Protein AF-A0A1Z5RGC8-F1 (afdb_monomer)

pLDDT: mean 87.45, std 17.98, range [43.62, 98.75]

Secondary structure (DSSP, 8-state):
--HHHHHHHHHHHHTSS-S---HHHHHHHHHHHHHHHHHHHHHHTPPTT-HHHHHHHHHHHHHHHHHHHHHHHHHHHHHHHHHHHHHHHHHHHHHHHS-GGGHHHHHHHHHHHHHHT-

InterPro domains:
  IPR035506 Pollen allergen/Uncharacterized protein Os [G3DSA:1.20.120.320] (70-118)

Sequence (118 aa):
MEAAKILLLILVAITLAEAADSGEAAARAAMDVKIQKAFDGVIAASPPGQTSDTQDAVMKQRFSVSITLALAGKTGGEKKIVSLATSYEKAADLVIAAPPADKLKVMKKEFRAVTDAA

Organism: Sorghum bicolor (NCBI:txid4558)

Radius of gyration: 20.37 Å; Cα contacts (8 Å, |Δi|>4): 98; chains: 1; bounding box: 31×36×73 Å

Structure (mmCIF, N/CA/C/O backbone):
data_AF-A0A1Z5RGC8-F1
#
_entry.id   AF-A0A1Z5RGC8-F1
#
loop_
_atom_site.group_PDB
_atom_site.id
_atom_site.type_symbol
_atom_site.label_atom_id
_atom_site.label_alt_id
_atom_site.label_comp_id
_atom_site.label_asym_id
_atom_site.label_entity_id
_atom_site.label_seq_id
_atom_site.pdbx_PDB_ins_code
_atom_site.Cartn_x
_atom_site.Cartn_y
_atom_site.Cartn_z
_atom_site.occupancy
_atom_site.B_iso_or_equiv
_atom_site.auth_seq_id
_atom_site.auth_comp_id
_atom_site.auth_asym_id
_atom_site.auth_atom_id
_atom_site.pdbx_PDB_model_num
ATOM 1 N N . MET A 1 1 ? 5.434 27.292 -54.255 1.00 55.34 1 MET A N 1
ATOM 2 C CA . MET A 1 1 ? 4.465 27.242 -53.134 1.00 55.34 1 MET A CA 1
ATOM 3 C C . MET A 1 1 ? 4.328 25.838 -52.515 1.00 55.34 1 MET A C 1
ATOM 5 O O . MET A 1 1 ? 3.385 25.610 -51.773 1.00 55.34 1 MET A O 1
ATOM 9 N N . GLU A 1 2 ? 5.263 24.906 -52.755 1.00 58.94 2 GLU A N 1
ATOM 10 C CA . GLU A 1 2 ? 5.221 23.556 -52.150 1.00 58.94 2 GLU A CA 1
ATOM 11 C C . GLU A 1 2 ? 6.105 23.402 -50.907 1.00 58.94 2 GLU A C 1
ATOM 13 O O . GLU A 1 2 ? 5.698 22.758 -49.946 1.00 58.94 2 GLU A O 1
ATOM 18 N N . ALA A 1 3 ? 7.271 24.055 -50.865 1.00 55.47 3 ALA A N 1
ATOM 19 C CA . ALA A 1 3 ? 8.223 23.896 -49.760 1.00 55.47 3 ALA A CA 1
ATOM 20 C C . ALA A 1 3 ? 7.659 24.338 -48.392 1.00 55.47 3 ALA A C 1
ATOM 22 O O . ALA A 1 3 ? 7.912 23.694 -47.377 1.00 55.47 3 ALA A O 1
ATOM 23 N N . ALA A 1 4 ? 6.833 25.391 -48.365 1.00 56.53 4 ALA A N 1
ATOM 24 C CA . ALA A 1 4 ? 6.226 25.898 -47.132 1.00 56.53 4 ALA A CA 1
ATOM 25 C C . ALA A 1 4 ? 5.169 24.945 -46.536 1.00 56.53 4 ALA A C 1
ATOM 27 O O . ALA A 1 4 ? 5.026 24.888 -45.319 1.00 56.53 4 ALA A O 1
ATOM 28 N N . LYS A 1 5 ? 4.460 24.162 -47.366 1.00 51.12 5 LYS A N 1
ATOM 29 C CA . LYS A 1 5 ? 3.483 23.158 -46.901 1.00 51.12 5 LYS A CA 1
ATOM 30 C C . LYS A 1 5 ? 4.166 21.924 -46.308 1.00 51.12 5 LYS A C 1
ATOM 32 O O . LYS A 1 5 ? 3.677 21.386 -45.320 1.00 51.12 5 LYS A O 1
ATOM 37 N N . ILE A 1 6 ? 5.304 21.513 -46.875 1.00 55.62 6 ILE A N 1
ATOM 38 C CA . ILE A 1 6 ? 6.105 20.387 -46.368 1.00 55.62 6 ILE A CA 1
ATOM 39 C C . ILE A 1 6 ? 6.719 20.741 -45.007 1.00 55.62 6 ILE A C 1
ATOM 41 O O . ILE A 1 6 ? 6.649 19.941 -44.078 1.00 55.62 6 ILE A O 1
ATOM 45 N N . LEU A 1 7 ? 7.238 21.964 -44.847 1.00 53.00 7 LEU A N 1
ATOM 46 C CA . LEU A 1 7 ? 7.791 22.419 -43.568 1.00 53.00 7 LEU A CA 1
ATOM 47 C C . LEU A 1 7 ? 6.717 22.519 -42.469 1.00 53.00 7 LEU A C 1
ATOM 49 O O . LEU A 1 7 ? 6.980 22.159 -41.324 1.00 53.00 7 LEU A O 1
ATOM 53 N N . LEU A 1 8 ? 5.499 22.955 -42.819 1.00 51.47 8 LEU A N 1
ATOM 54 C CA . LEU A 1 8 ? 4.380 23.056 -41.877 1.00 51.47 8 LEU A CA 1
ATOM 55 C C . LEU A 1 8 ? 3.900 21.674 -41.395 1.00 51.47 8 LEU A C 1
ATOM 57 O O . LEU A 1 8 ? 3.584 21.517 -40.221 1.00 51.47 8 LEU A O 1
ATOM 61 N N . LEU A 1 9 ? 3.886 20.664 -42.274 1.00 50.38 9 LEU A N 1
ATOM 62 C CA . LEU A 1 9 ? 3.530 19.285 -41.909 1.00 50.38 9 LEU A CA 1
ATOM 63 C C . LEU A 1 9 ? 4.571 18.644 -40.981 1.00 50.38 9 LEU A C 1
ATOM 65 O O . LEU A 1 9 ? 4.200 17.937 -40.048 1.00 50.38 9 LEU A O 1
ATOM 69 N N . ILE A 1 10 ? 5.857 18.934 -41.190 1.00 53.34 10 ILE A N 1
ATOM 70 C CA . ILE A 1 10 ? 6.933 18.449 -40.313 1.00 53.34 10 ILE A CA 1
ATOM 71 C C . ILE A 1 10 ? 6.854 19.129 -38.937 1.00 53.34 10 ILE A C 1
ATOM 73 O O . ILE A 1 10 ? 7.003 18.464 -37.918 1.00 53.34 10 ILE A O 1
ATOM 77 N N . LEU A 1 11 ? 6.538 20.427 -38.881 1.00 45.62 11 LEU A N 1
ATOM 78 C CA . LEU A 1 11 ? 6.365 21.149 -37.613 1.00 45.62 11 LEU A CA 1
ATOM 79 C C . LEU A 1 11 ? 5.115 20.716 -36.828 1.00 45.62 11 LEU A C 1
ATOM 81 O O . LEU A 1 11 ? 5.152 20.720 -35.601 1.00 45.62 11 LEU A O 1
ATOM 85 N N . VAL A 1 12 ? 4.041 20.292 -37.504 1.00 45.38 12 VAL A N 1
ATOM 86 C CA . VAL A 1 12 ? 2.839 19.731 -36.852 1.00 45.38 12 VAL A CA 1
ATOM 87 C C . VAL A 1 12 ? 3.060 18.287 -36.378 1.00 45.38 12 VAL A C 1
ATOM 89 O O . VAL A 1 12 ? 2.484 17.885 -35.372 1.00 45.38 12 VAL A O 1
ATOM 92 N N . ALA A 1 13 ? 3.936 17.515 -37.029 1.00 44.19 13 ALA A N 1
ATOM 93 C CA . ALA A 1 13 ? 4.312 16.184 -36.545 1.00 44.19 13 ALA A CA 1
ATOM 94 C C . ALA A 1 13 ? 5.193 16.232 -35.280 1.00 44.19 13 ALA A C 1
ATOM 96 O O . ALA A 1 13 ? 5.161 15.302 -34.478 1.00 44.19 13 ALA A O 1
ATOM 97 N N . ILE A 1 14 ? 5.947 17.316 -35.067 1.00 48.66 14 ILE A N 1
ATOM 98 C CA . ILE A 1 14 ? 6.837 17.460 -33.901 1.00 48.66 14 ILE A CA 1
ATOM 99 C C . ILE A 1 14 ? 6.071 17.881 -32.634 1.00 48.66 14 ILE A C 1
ATOM 101 O O . ILE A 1 14 ? 6.546 17.647 -31.528 1.00 48.66 14 ILE A O 1
ATOM 105 N N . THR A 1 15 ? 4.862 18.436 -32.748 1.00 45.72 15 THR A N 1
ATOM 106 C CA . THR A 1 15 ? 4.078 18.878 -31.579 1.00 45.72 15 THR A CA 1
ATOM 107 C C . THR A 1 15 ? 3.020 17.878 -31.107 1.00 45.72 15 THR A C 1
ATOM 109 O O . THR A 1 15 ? 2.325 18.158 -30.132 1.00 45.72 15 THR A O 1
ATOM 112 N N . LEU A 1 16 ? 2.905 16.700 -31.737 1.00 48.88 16 LEU A N 1
ATOM 113 C CA . LEU A 1 16 ? 1.848 15.727 -31.424 1.00 48.88 16 LEU A CA 1
ATOM 114 C C . LEU A 1 16 ? 2.326 14.263 -31.384 1.00 48.88 16 LEU A C 1
ATOM 116 O O . LEU A 1 16 ? 1.572 13.357 -31.731 1.00 48.88 16 LEU A O 1
ATOM 120 N N . ALA A 1 17 ? 3.571 14.030 -30.956 1.00 45.44 17 ALA A N 1
ATOM 121 C CA . ALA A 1 17 ? 4.149 12.688 -30.817 1.00 45.44 17 ALA A CA 1
ATOM 122 C C . ALA A 1 17 ? 4.929 12.452 -29.503 1.00 45.44 17 ALA A C 1
ATOM 124 O O . ALA A 1 17 ? 5.744 11.543 -29.433 1.00 45.44 17 ALA A O 1
ATOM 125 N N . GLU A 1 18 ? 4.638 13.206 -28.440 1.00 43.62 18 GLU A N 1
ATOM 126 C CA . GLU A 1 18 ? 4.854 12.734 -27.057 1.00 43.62 18 GLU A CA 1
ATOM 127 C C . GLU A 1 18 ? 3.507 12.658 -26.323 1.00 43.62 18 GLU A C 1
ATOM 129 O O . GLU A 1 18 ? 3.321 13.129 -25.205 1.00 43.62 18 GLU A O 1
ATOM 134 N N . ALA A 1 19 ? 2.519 12.067 -26.992 1.00 46.41 19 ALA A N 1
ATOM 135 C CA . ALA A 1 19 ? 1.384 11.469 -26.314 1.00 46.41 19 ALA A CA 1
ATOM 136 C C . ALA A 1 19 ? 1.697 9.976 -26.135 1.00 46.41 19 ALA A C 1
ATOM 138 O O . ALA A 1 19 ? 1.649 9.225 -27.101 1.00 46.41 19 ALA A O 1
ATOM 139 N N . ALA A 1 20 ? 2.006 9.579 -24.897 1.00 44.97 20 ALA A N 1
ATOM 140 C CA . ALA A 1 20 ? 2.002 8.199 -24.409 1.00 44.97 20 ALA A CA 1
ATOM 141 C C . ALA A 1 20 ? 2.916 7.183 -25.130 1.00 44.97 20 ALA A C 1
ATOM 143 O O . ALA A 1 20 ? 2.473 6.442 -25.998 1.00 44.97 20 ALA A O 1
ATOM 144 N N . ASP A 1 21 ? 4.141 7.024 -24.626 1.00 56.78 21 ASP A N 1
ATOM 145 C CA . ASP A 1 21 ? 4.709 5.682 -24.448 1.00 56.78 21 ASP A CA 1
ATOM 146 C C . ASP A 1 21 ? 5.626 5.667 -23.217 1.00 56.78 21 ASP A C 1
ATOM 148 O O . ASP A 1 21 ? 6.822 5.925 -23.287 1.00 56.78 21 ASP A O 1
ATOM 152 N N . SER A 1 22 ? 5.049 5.433 -22.043 1.00 58.88 22 SER A N 1
ATOM 153 C CA . SER A 1 22 ? 5.769 4.681 -21.020 1.00 58.88 22 SER A CA 1
ATOM 154 C C . SER A 1 22 ? 4.728 3.931 -20.211 1.00 58.88 22 SER A C 1
ATOM 156 O O . SER A 1 22 ? 3.839 4.520 -19.583 1.00 58.88 22 SER A O 1
ATOM 158 N N . GLY A 1 23 ? 4.791 2.602 -20.245 1.00 82.56 23 GLY A N 1
ATOM 159 C CA . GLY A 1 23 ? 3.975 1.773 -19.363 1.00 82.56 23 GLY A 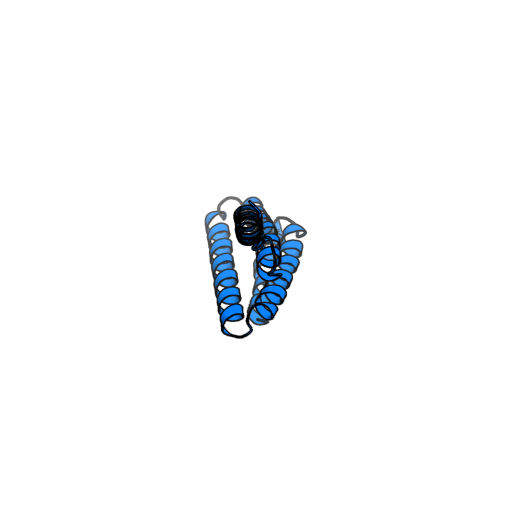CA 1
ATOM 160 C C . GLY A 1 23 ? 4.176 2.182 -17.903 1.00 82.56 23 GLY A C 1
ATOM 161 O O . GLY A 1 23 ? 3.263 2.040 -17.091 1.00 82.56 23 GLY A O 1
ATOM 162 N N . GLU A 1 24 ? 5.334 2.771 -17.585 1.00 88.19 24 GLU A N 1
ATOM 163 C CA . GLU A 1 24 ?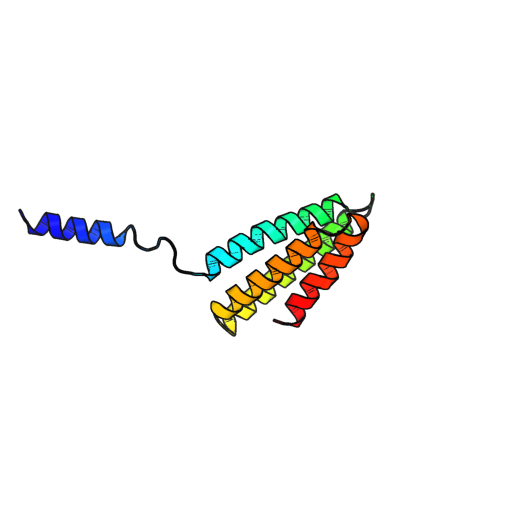 5.621 3.393 -16.298 1.00 88.19 24 GLU A CA 1
ATOM 164 C C . GLU A 1 24 ? 4.619 4.478 -15.889 1.00 88.19 24 GLU A C 1
ATOM 166 O O . GLU A 1 24 ? 4.056 4.375 -14.800 1.00 88.19 24 GLU A O 1
ATOM 171 N N . ALA A 1 25 ? 4.387 5.519 -16.696 1.00 90.19 25 ALA A N 1
ATOM 172 C CA . ALA A 1 25 ? 3.539 6.638 -16.274 1.00 90.19 25 ALA A CA 1
ATOM 173 C C . ALA A 1 25 ? 2.097 6.181 -16.005 1.00 90.19 25 ALA A C 1
ATOM 175 O O . ALA A 1 25 ? 1.499 6.555 -14.993 1.00 90.19 25 ALA A O 1
ATOM 176 N N . ALA A 1 26 ? 1.567 5.310 -16.869 1.00 91.00 26 ALA A N 1
ATOM 177 C CA . ALA A 1 26 ? 0.250 4.709 -16.687 1.00 91.00 26 ALA A CA 1
ATOM 178 C C . ALA A 1 26 ? 0.194 3.813 -15.436 1.00 91.00 26 ALA A C 1
ATOM 180 O O . ALA A 1 26 ? -0.748 3.922 -14.649 1.00 91.00 26 ALA A O 1
ATOM 181 N N . ALA A 1 2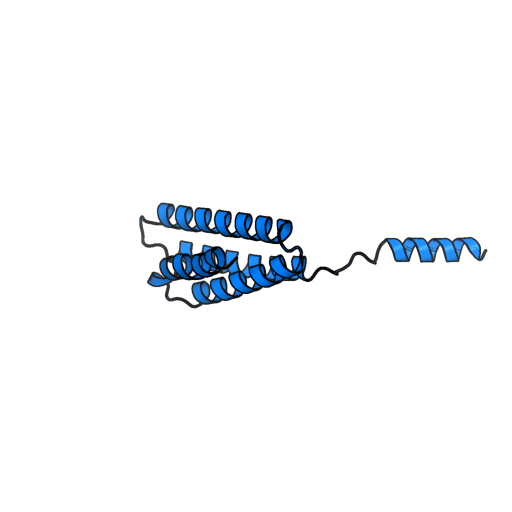7 ? 1.212 2.974 -15.211 1.00 92.56 27 ALA A N 1
ATOM 182 C CA . ALA A 1 27 ? 1.285 2.110 -14.032 1.00 92.56 27 ALA A CA 1
ATOM 183 C C . ALA A 1 27 ? 1.380 2.919 -12.730 1.00 92.56 27 ALA A C 1
ATOM 185 O O . ALA A 1 27 ? 0.712 2.590 -11.751 1.00 92.56 27 ALA A O 1
ATOM 186 N N . ARG A 1 28 ? 2.161 4.006 -12.718 1.00 94.12 28 ARG A N 1
ATOM 187 C CA . ARG A 1 28 ? 2.265 4.907 -11.561 1.00 94.12 28 ARG A CA 1
ATOM 188 C C . ARG A 1 28 ? 0.948 5.619 -11.290 1.00 94.12 28 ARG A C 1
ATOM 190 O O . ARG A 1 28 ? 0.508 5.620 -10.150 1.00 94.12 28 ARG A O 1
ATOM 197 N N . ALA A 1 29 ? 0.280 6.139 -12.319 1.00 94.56 29 ALA A N 1
ATOM 198 C CA . ALA A 1 29 ? -1.017 6.791 -12.155 1.00 94.56 29 ALA A CA 1
ATOM 199 C C . ALA A 1 29 ? -2.089 5.830 -11.607 1.00 94.56 29 ALA A C 1
ATOM 201 O O . ALA A 1 29 ? -2.812 6.179 -10.672 1.00 94.56 29 ALA A O 1
ATOM 202 N N . ALA A 1 30 ? -2.172 4.607 -12.146 1.00 93.69 30 ALA A N 1
ATOM 203 C CA . ALA A 1 30 ? -3.101 3.584 -11.662 1.00 93.69 30 ALA A CA 1
ATOM 204 C C . ALA A 1 30 ? -2.824 3.208 -10.195 1.00 93.69 30 ALA A C 1
ATOM 206 O O . ALA A 1 30 ? -3.737 3.196 -9.363 1.00 93.69 30 ALA A O 1
ATOM 207 N N . MET A 1 31 ? -1.551 2.978 -9.865 1.00 97.31 31 MET A N 1
ATOM 208 C CA . MET A 1 31 ? -1.100 2.713 -8.502 1.00 97.31 31 MET A CA 1
ATOM 209 C C . MET A 1 31 ? -1.429 3.876 -7.555 1.00 97.31 31 MET A C 1
ATOM 211 O O . MET A 1 31 ? -1.993 3.638 -6.488 1.00 97.31 31 MET A O 1
ATOM 215 N N . ASP A 1 32 ? -1.114 5.119 -7.923 1.00 97.31 32 ASP A N 1
ATOM 216 C CA . ASP A 1 32 ? -1.293 6.299 -7.070 1.00 97.31 32 ASP A CA 1
ATOM 217 C C . ASP A 1 32 ? -2.762 6.498 -6.683 1.00 97.31 32 ASP A C 1
ATOM 219 O O . ASP A 1 32 ? -3.069 6.704 -5.505 1.00 97.31 32 ASP A O 1
ATOM 223 N N . VAL A 1 33 ? -3.685 6.338 -7.638 1.00 97.69 33 VAL A N 1
ATOM 224 C CA . VAL A 1 33 ? -5.134 6.400 -7.383 1.00 97.69 33 VAL A CA 1
ATOM 225 C C . VAL A 1 33 ? -5.557 5.360 -6.339 1.00 97.69 33 VAL A C 1
ATOM 227 O O . VAL A 1 33 ? -6.307 5.666 -5.406 1.00 97.69 33 VAL A O 1
ATOM 230 N N . LYS A 1 34 ? -5.076 4.118 -6.467 1.00 97.62 34 LYS A N 1
ATOM 231 C CA . LYS A 1 34 ? -5.431 3.021 -5.555 1.00 97.62 34 LYS A CA 1
ATOM 232 C C . LYS A 1 34 ? -4.806 3.199 -4.177 1.00 97.62 34 LYS A C 1
ATOM 234 O O . LYS A 1 34 ? -5.499 3.036 -3.173 1.00 97.62 34 LYS A O 1
ATOM 239 N N . ILE A 1 35 ? -3.530 3.573 -4.112 1.00 98.31 35 ILE A N 1
ATOM 240 C CA . ILE A 1 35 ? -2.823 3.832 -2.855 1.00 98.31 35 ILE A CA 1
ATOM 241 C C . ILE A 1 35 ? -3.478 4.987 -2.099 1.00 98.31 35 ILE A C 1
ATOM 243 O O . ILE A 1 35 ? -3.703 4.866 -0.896 1.00 98.31 35 ILE A O 1
ATOM 247 N N . GLN A 1 36 ? -3.826 6.083 -2.780 1.00 98.38 36 GLN A N 1
ATOM 248 C CA . GLN A 1 36 ? -4.514 7.202 -2.143 1.00 98.38 36 GLN A CA 1
ATOM 249 C C . GLN A 1 36 ? -5.840 6.747 -1.529 1.00 98.38 36 GLN A C 1
ATOM 251 O O . GLN A 1 36 ? -6.072 6.964 -0.343 1.00 98.38 36 GLN A O 1
ATOM 256 N N . LYS A 1 37 ? -6.659 6.013 -2.290 1.00 98.44 37 LYS A N 1
ATOM 257 C CA . LYS A 1 37 ? -7.921 5.462 -1.784 1.00 98.44 37 LYS A CA 1
ATOM 258 C C . LYS A 1 37 ? -7.719 4.514 -0.595 1.00 98.44 37 LYS A C 1
ATOM 260 O O . LYS A 1 37 ? -8.510 4.533 0.348 1.00 98.44 37 LYS A O 1
ATOM 265 N N . ALA A 1 38 ? -6.678 3.682 -0.624 1.00 98.69 38 ALA A N 1
ATOM 266 C CA . ALA A 1 38 ? -6.328 2.799 0.484 1.00 98.69 38 ALA A CA 1
ATOM 267 C C . ALA A 1 38 ? -5.954 3.596 1.745 1.00 98.69 38 ALA A C 1
ATOM 269 O O . ALA A 1 38 ? -6.465 3.303 2.825 1.00 98.69 38 ALA A O 1
ATOM 270 N N . PHE A 1 39 ? -5.114 4.622 1.609 1.00 98.56 39 PHE A N 1
ATOM 271 C CA . PHE A 1 39 ? -4.695 5.490 2.709 1.00 98.56 39 PHE A CA 1
ATOM 272 C C . PHE A 1 39 ? -5.853 6.285 3.311 1.00 98.56 39 PHE A C 1
ATOM 274 O O . PHE A 1 39 ? -6.015 6.282 4.531 1.00 98.56 39 PHE A O 1
ATOM 281 N N . ASP A 1 40 ? -6.697 6.886 2.476 1.00 98.44 40 ASP A N 1
ATOM 282 C CA . ASP A 1 40 ? -7.886 7.608 2.933 1.00 98.44 40 ASP A CA 1
ATOM 283 C C . ASP A 1 40 ? -8.830 6.665 3.692 1.00 98.44 40 ASP A C 1
ATOM 285 O O . ASP A 1 40 ? -9.333 7.001 4.764 1.00 98.44 40 ASP A O 1
ATOM 289 N N . GLY A 1 41 ? -8.998 5.434 3.195 1.00 98.31 41 GLY A N 1
ATOM 290 C CA . GLY A 1 41 ? -9.771 4.394 3.871 1.00 98.31 41 GLY A CA 1
ATOM 291 C C . GLY A 1 41 ? -9.183 3.961 5.219 1.00 98.31 41 GLY A C 1
ATOM 292 O O . GLY A 1 41 ? -9.940 3.686 6.147 1.00 98.31 41 GLY A O 1
ATOM 293 N N . VAL A 1 42 ? -7.855 3.905 5.349 1.00 98.56 42 VAL A N 1
ATOM 294 C CA . VAL A 1 42 ? -7.170 3.605 6.620 1.00 98.56 42 VAL A CA 1
ATOM 295 C C . VAL A 1 42 ? -7.393 4.726 7.635 1.00 98.56 42 VAL A C 1
ATOM 297 O O . VAL A 1 42 ? -7.721 4.442 8.784 1.00 98.56 42 VAL A O 1
ATOM 300 N N . ILE A 1 43 ? -7.264 5.988 7.217 1.00 97.94 43 ILE A N 1
ATOM 301 C CA . ILE A 1 43 ? -7.479 7.150 8.091 1.00 97.94 43 ILE A CA 1
ATOM 302 C C . ILE A 1 43 ? -8.946 7.233 8.523 1.00 97.94 43 ILE A C 1
ATOM 304 O O . ILE A 1 43 ? -9.222 7.416 9.706 1.00 97.94 43 ILE A O 1
ATOM 308 N N . ALA A 1 44 ? -9.886 7.038 7.595 1.00 97.69 44 ALA A N 1
ATOM 309 C CA . ALA A 1 44 ? -11.318 7.060 7.889 1.00 97.69 44 ALA A CA 1
ATOM 310 C C . ALA A 1 44 ? -11.754 5.938 8.847 1.00 97.69 44 ALA A C 1
ATOM 312 O O . ALA A 1 44 ? -12.705 6.107 9.604 1.00 97.69 44 ALA A O 1
ATOM 313 N N . ALA A 1 45 ? -11.058 4.799 8.830 1.00 97.75 45 ALA A N 1
ATOM 314 C CA . ALA A 1 45 ? -11.312 3.684 9.735 1.00 97.75 45 ALA A CA 1
ATOM 315 C C . ALA A 1 45 ? -10.582 3.798 11.087 1.00 97.75 45 ALA A C 1
ATOM 317 O O . ALA A 1 45 ? -10.678 2.887 11.911 1.00 97.75 45 ALA A O 1
ATOM 318 N N . SER A 1 46 ? -9.835 4.883 11.315 1.00 96.25 46 SER A N 1
ATOM 319 C CA . SER A 1 46 ? -9.075 5.080 12.546 1.00 96.25 46 SER A CA 1
ATOM 320 C C . SER A 1 46 ? -10.004 5.146 13.768 1.00 96.25 46 SER A C 1
ATOM 322 O O . SER A 1 46 ? -10.998 5.879 13.737 1.00 96.25 46 SER A O 1
ATOM 324 N N . PRO A 1 47 ? -9.701 4.423 14.864 1.00 92.50 47 PRO A N 1
ATOM 325 C CA . PRO A 1 47 ? -10.450 4.560 16.105 1.00 92.50 47 PRO A CA 1
ATOM 326 C C . PRO A 1 47 ? -10.382 5.995 16.656 1.00 92.50 47 PRO A C 1
ATOM 328 O O . PRO A 1 47 ? -9.358 6.670 16.489 1.00 92.50 47 PRO A O 1
ATOM 331 N N . PRO A 1 48 ? -11.415 6.458 17.383 1.00 90.81 48 PRO A N 1
ATOM 332 C CA . PRO A 1 48 ? -11.376 7.753 18.055 1.00 90.81 48 PRO A CA 1
ATOM 333 C C . PRO A 1 48 ? -10.119 7.896 18.924 1.00 90.81 48 PRO A C 1
ATOM 335 O O . PRO A 1 48 ? -9.783 7.000 19.697 1.00 90.81 48 PRO A O 1
ATOM 338 N N . GLY A 1 49 ? -9.408 9.015 18.774 1.00 91.00 49 GLY A N 1
ATOM 339 C CA . GLY A 1 49 ? -8.167 9.290 19.506 1.00 91.00 49 GLY A CA 1
A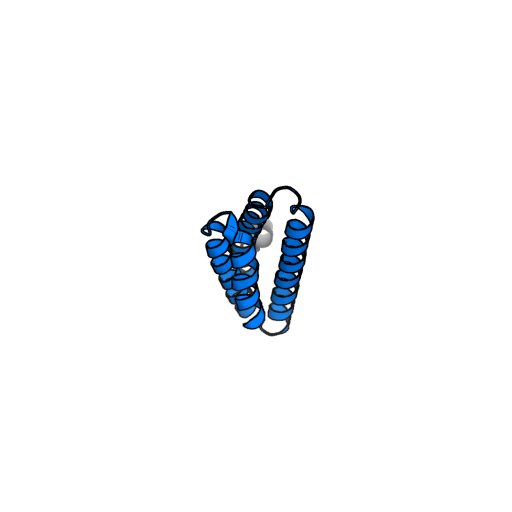TOM 340 C C . GLY A 1 49 ? -6.891 8.675 18.914 1.00 91.00 49 GLY A C 1
ATOM 341 O O . GLY A 1 49 ? -5.815 8.997 19.400 1.00 91.00 49 GLY A O 1
ATOM 342 N N . GLN A 1 50 ? -6.970 7.857 17.854 1.00 91.56 50 GLN A N 1
ATOM 343 C CA . GLN A 1 50 ? -5.800 7.242 17.194 1.00 91.56 50 GLN A CA 1
ATOM 344 C C . GLN A 1 50 ? -5.515 7.796 15.786 1.00 91.56 50 GLN A C 1
ATOM 346 O O . GLN A 1 50 ? -4.676 7.262 15.053 1.00 91.56 50 GLN A O 1
ATOM 351 N N . THR A 1 51 ? -6.188 8.880 15.388 1.00 91.62 51 THR A N 1
ATOM 352 C CA . THR A 1 51 ? -6.053 9.462 14.044 1.00 91.62 51 THR A CA 1
ATOM 353 C C . THR A 1 51 ? -4.624 9.908 13.747 1.00 91.62 51 THR A C 1
ATOM 355 O O . THR A 1 51 ? -4.131 9.606 12.664 1.00 91.62 51 THR A O 1
ATOM 358 N N . SER A 1 52 ? -3.936 10.545 14.702 1.00 94.62 52 SER A N 1
ATOM 359 C CA . SER A 1 52 ? -2.544 10.994 14.521 1.00 94.62 52 SER A CA 1
ATOM 360 C C . SER A 1 52 ? -1.600 9.815 14.268 1.00 94.62 52 SER A C 1
ATOM 362 O O . SER A 1 52 ? -0.889 9.800 13.268 1.00 94.62 52 SER A O 1
ATOM 364 N N . ASP A 1 53 ? -1.661 8.770 15.098 1.00 95.69 53 ASP A N 1
ATOM 365 C CA . ASP A 1 53 ? -0.839 7.562 14.928 1.00 95.69 53 ASP A CA 1
ATOM 366 C C . ASP A 1 53 ? -1.134 6.846 13.601 1.00 95.69 53 ASP A C 1
ATOM 368 O O . ASP A 1 53 ? -0.248 6.274 12.957 1.00 95.69 53 ASP A O 1
ATOM 372 N N . THR A 1 54 ? -2.397 6.883 13.173 1.00 97.38 54 THR A N 1
ATOM 373 C CA . THR A 1 54 ? -2.826 6.313 11.893 1.00 97.38 54 THR A CA 1
ATOM 374 C C . THR A 1 54 ? -2.277 7.123 10.716 1.00 97.38 54 THR A C 1
ATOM 376 O O . THR A 1 54 ? -1.769 6.537 9.759 1.00 97.38 54 THR A O 1
ATOM 379 N N . GLN A 1 55 ? -2.320 8.455 10.794 1.00 97.25 55 GLN A N 1
ATOM 380 C CA . GLN A 1 55 ? -1.729 9.353 9.798 1.00 97.25 55 GLN A CA 1
ATOM 381 C C . GLN A 1 55 ? -0.210 9.173 9.711 1.00 97.25 55 GLN A C 1
ATOM 383 O O . GLN A 1 55 ? 0.322 9.050 8.608 1.00 97.25 55 GLN A O 1
ATOM 388 N N . ASP A 1 56 ? 0.476 9.048 10.846 1.00 97.88 56 ASP A N 1
ATOM 389 C CA . ASP A 1 56 ? 1.913 8.770 10.896 1.00 97.88 56 ASP A CA 1
ATOM 390 C C . ASP A 1 56 ? 2.261 7.437 10.230 1.00 97.88 56 ASP A C 1
ATOM 392 O O . ASP A 1 56 ? 3.234 7.340 9.477 1.00 97.88 56 ASP A O 1
ATOM 396 N N . ALA A 1 57 ? 1.468 6.392 10.481 1.00 97.44 57 ALA A N 1
ATOM 397 C CA . ALA A 1 57 ? 1.658 5.096 9.840 1.00 97.44 57 ALA A CA 1
ATOM 398 C C . ALA A 1 57 ? 1.459 5.177 8.317 1.00 97.44 57 ALA A C 1
ATOM 400 O O . ALA A 1 57 ? 2.263 4.622 7.567 1.00 97.44 57 ALA A O 1
ATOM 401 N N . VAL A 1 58 ? 0.429 5.894 7.860 1.00 98.19 58 VAL A N 1
ATOM 402 C CA . VAL A 1 58 ? 0.180 6.148 6.433 1.00 98.19 58 VAL A CA 1
ATOM 403 C C . VAL A 1 58 ? 1.333 6.928 5.802 1.00 98.19 58 VAL A C 1
ATOM 405 O O . 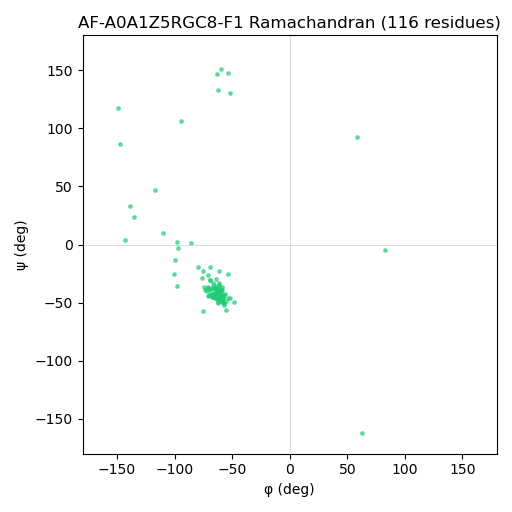VAL A 1 58 ? 1.810 6.557 4.730 1.00 98.19 58 VAL A O 1
ATOM 408 N N . MET A 1 59 ? 1.837 7.968 6.467 1.00 97.75 59 MET A N 1
ATOM 409 C CA . MET A 1 59 ? 2.925 8.791 5.942 1.00 97.75 59 MET A CA 1
ATOM 410 C C . MET A 1 59 ? 4.236 8.005 5.839 1.00 97.75 59 MET A C 1
ATOM 412 O O . MET A 1 59 ? 4.892 8.030 4.797 1.00 97.75 59 MET A O 1
ATOM 416 N N . LYS A 1 60 ? 4.584 7.219 6.869 1.00 97.25 60 LYS A N 1
ATOM 417 C CA . LYS A 1 60 ? 5.729 6.290 6.828 1.00 97.25 60 LYS A CA 1
ATOM 418 C C . LYS A 1 60 ? 5.610 5.308 5.665 1.00 97.25 60 LYS A C 1
ATOM 420 O O . LYS A 1 60 ? 6.586 5.073 4.952 1.00 97.25 60 LYS A O 1
ATOM 425 N N . GLN A 1 61 ? 4.413 4.770 5.439 1.00 97.75 61 GLN A N 1
ATOM 426 C CA . GLN A 1 61 ? 4.180 3.843 4.340 1.00 97.75 61 GLN A CA 1
ATOM 427 C C . GLN A 1 61 ? 4.319 4.524 2.973 1.00 97.75 61 GLN A C 1
ATOM 429 O O . GLN A 1 61 ? 4.958 3.965 2.083 1.00 97.75 61 GLN A O 1
ATOM 434 N N . ARG A 1 62 ? 3.788 5.743 2.816 1.00 96.50 62 ARG A N 1
ATOM 435 C CA . ARG A 1 62 ? 3.938 6.550 1.598 1.00 96.50 62 ARG A CA 1
ATOM 436 C C . ARG A 1 62 ? 5.411 6.804 1.274 1.00 96.50 62 ARG A C 1
ATOM 438 O O . ARG A 1 62 ? 5.821 6.601 0.136 1.00 96.50 62 ARG A O 1
ATOM 445 N N . PHE A 1 63 ? 6.218 7.180 2.268 1.00 97.25 63 PHE A N 1
ATOM 446 C CA . PHE A 1 63 ? 7.661 7.345 2.077 1.00 97.25 63 PHE A CA 1
ATOM 447 C C . PHE A 1 63 ? 8.347 6.050 1.641 1.00 97.25 63 PHE A C 1
ATOM 449 O O . PHE A 1 63 ? 9.165 6.087 0.724 1.00 97.25 63 PHE A O 1
ATOM 456 N N . SER A 1 64 ? 7.997 4.914 2.254 1.00 97.19 64 SER A N 1
ATOM 457 C CA . SER A 1 64 ? 8.549 3.616 1.857 1.00 97.19 64 SER A CA 1
ATOM 458 C C . SER A 1 64 ? 8.264 3.314 0.385 1.00 97.19 64 SER A C 1
ATOM 460 O O . SER A 1 64 ? 9.211 3.054 -0.347 1.00 97.19 64 SER A O 1
ATOM 462 N N . VAL A 1 65 ? 7.012 3.440 -0.076 1.00 97.38 65 VAL A N 1
ATOM 463 C CA . VAL A 1 65 ? 6.639 3.209 -1.487 1.00 97.38 65 VAL A CA 1
ATOM 464 C C . VAL A 1 65 ? 7.470 4.082 -2.434 1.00 97.38 65 VAL A C 1
ATOM 466 O O . VAL A 1 65 ? 8.053 3.576 -3.396 1.00 97.38 65 VAL A O 1
ATOM 469 N N . SER A 1 66 ? 7.573 5.383 -2.144 1.00 95.81 66 SER A N 1
ATOM 470 C CA . SER A 1 66 ? 8.326 6.328 -2.975 1.00 95.81 66 SER A CA 1
ATOM 471 C C . SER A 1 66 ? 9.811 5.971 -3.078 1.00 95.81 66 SER A C 1
ATOM 473 O O . SER A 1 66 ? 10.376 6.006 -4.173 1.00 95.81 66 SER A O 1
ATOM 475 N N . ILE A 1 67 ? 10.445 5.604 -1.958 1.00 97.12 67 ILE A N 1
ATOM 476 C CA . ILE A 1 67 ? 11.858 5.200 -1.928 1.00 97.12 67 ILE A CA 1
ATOM 477 C C . ILE A 1 67 ? 12.061 3.913 -2.731 1.00 97.12 67 ILE A C 1
ATOM 479 O O . ILE A 1 67 ? 12.977 3.850 -3.555 1.00 97.12 67 ILE A O 1
ATOM 483 N N . THR A 1 68 ? 11.199 2.913 -2.540 1.00 97.19 68 THR A N 1
ATOM 484 C CA . THR A 1 68 ? 11.307 1.627 -3.235 1.00 97.19 68 THR A CA 1
ATOM 485 C C . THR A 1 68 ? 11.178 1.801 -4.750 1.00 97.19 68 THR A C 1
ATOM 487 O O . THR A 1 68 ? 12.002 1.282 -5.500 1.00 97.19 68 THR A O 1
ATOM 490 N N . LEU A 1 69 ? 10.212 2.597 -5.225 1.00 94.38 69 LEU A N 1
ATOM 491 C CA . LEU A 1 69 ? 10.057 2.884 -6.657 1.00 94.38 69 LEU A CA 1
ATOM 492 C C . LEU A 1 69 ? 11.240 3.672 -7.232 1.00 94.38 69 LEU A C 1
ATOM 494 O O . LEU A 1 69 ? 11.670 3.405 -8.355 1.00 94.38 69 LEU A O 1
ATOM 498 N N . ALA A 1 70 ? 11.794 4.627 -6.479 1.00 94.12 70 ALA A N 1
ATOM 499 C CA . ALA A 1 70 ? 12.987 5.355 -6.906 1.00 94.12 70 ALA A CA 1
ATOM 500 C C . ALA A 1 70 ? 14.202 4.420 -7.049 1.00 94.12 70 ALA A C 1
ATOM 502 O O . ALA A 1 70 ? 14.968 4.532 -8.008 1.00 94.12 70 ALA A O 1
ATOM 503 N N . LEU A 1 71 ? 14.369 3.467 -6.125 1.00 93.88 71 LEU A N 1
ATOM 504 C CA . LEU A 1 71 ? 15.436 2.469 -6.198 1.00 93.88 71 LEU A CA 1
ATOM 505 C C . LEU A 1 71 ? 15.209 1.460 -7.333 1.00 93.88 71 LEU A C 1
ATOM 507 O O . LEU A 1 71 ? 16.163 1.088 -8.021 1.00 93.88 71 LEU A O 1
ATOM 511 N N . ALA A 1 72 ? 13.960 1.054 -7.578 1.00 92.62 72 ALA A N 1
ATOM 512 C CA . ALA A 1 72 ? 13.597 0.211 -8.714 1.00 92.62 72 ALA A CA 1
ATOM 513 C C . ALA A 1 72 ? 14.007 0.857 -10.046 1.00 92.62 72 ALA A C 1
ATOM 515 O O . ALA A 1 72 ? 14.635 0.197 -10.872 1.00 92.62 72 ALA A O 1
ATOM 516 N N .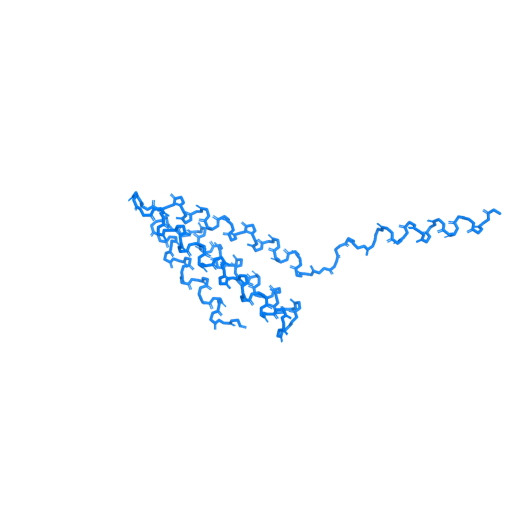 GLY A 1 73 ? 13.764 2.162 -10.204 1.00 90.00 73 GLY A N 1
ATOM 517 C CA . GLY A 1 73 ? 14.211 2.916 -11.377 1.00 90.00 73 GLY A CA 1
ATOM 518 C C . GLY A 1 73 ? 15.721 2.925 -11.561 1.00 90.00 73 GLY A C 1
ATOM 519 O O . GLY A 1 73 ? 16.209 2.673 -12.659 1.00 90.00 73 GLY A O 1
ATOM 520 N N . LYS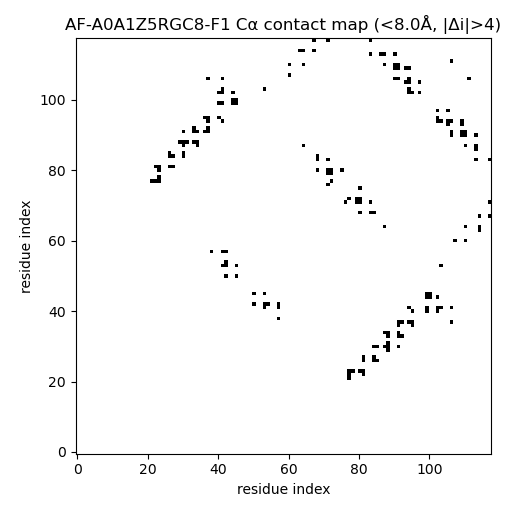 A 1 74 ? 16.474 3.131 -10.474 1.00 91.56 74 LYS A N 1
ATOM 521 C CA . LYS A 1 74 ? 17.945 3.125 -10.508 1.00 91.56 74 LYS A CA 1
ATOM 522 C C . LYS A 1 74 ? 18.549 1.752 -10.818 1.00 91.56 74 LYS A C 1
ATOM 524 O O . LYS A 1 74 ? 19.617 1.693 -11.414 1.00 91.56 74 LYS A O 1
ATOM 529 N N . THR A 1 75 ? 17.913 0.666 -10.375 1.00 90.50 75 THR A N 1
ATOM 530 C CA . THR A 1 75 ? 18.496 -0.691 -10.420 1.00 90.50 75 THR A CA 1
ATOM 531 C C . THR A 1 75 ? 17.989 -1.557 -11.568 1.00 90.50 75 THR A C 1
ATOM 533 O O . THR A 1 75 ? 18.690 -2.475 -11.980 1.00 90.50 75 THR A O 1
ATOM 536 N N . GLY A 1 76 ? 16.786 -1.296 -12.084 1.00 85.94 76 GLY A N 1
ATOM 537 C CA . GLY A 1 76 ? 16.144 -2.146 -13.091 1.00 85.94 76 GLY A CA 1
ATOM 538 C C . GLY A 1 76 ? 15.332 -1.401 -14.151 1.00 85.94 76 GLY A C 1
ATOM 539 O O . GLY A 1 76 ? 14.702 -2.055 -14.983 1.00 85.94 76 GLY A O 1
ATOM 540 N N . GLY A 1 77 ? 15.339 -0.063 -14.135 1.00 89.69 77 GLY A N 1
ATOM 541 C CA . GLY A 1 77 ? 14.645 0.770 -15.116 1.00 89.69 77 GLY A CA 1
ATOM 542 C C . GLY A 1 77 ? 13.123 0.593 -15.124 1.00 89.69 77 GLY A C 1
ATOM 543 O O . GLY A 1 77 ? 12.522 0.059 -14.187 1.00 89.69 77 GLY A O 1
ATOM 544 N N . GLU A 1 78 ? 12.501 1.031 -16.216 1.00 91.69 78 GLU A N 1
ATOM 545 C CA . GLU A 1 78 ? 11.044 1.093 -16.387 1.00 91.69 78 GLU A CA 1
ATOM 546 C C . GLU A 1 78 ? 10.333 -0.233 -16.075 1.00 91.69 78 GLU A C 1
ATOM 548 O O . GLU A 1 78 ? 9.362 -0.252 -15.321 1.00 91.69 78 GLU A O 1
ATOM 553 N N . LYS A 1 79 ? 10.833 -1.373 -16.574 1.00 91.44 79 LYS A N 1
ATOM 554 C CA . LYS A 1 79 ? 10.180 -2.680 -16.356 1.00 91.44 79 LYS A CA 1
ATOM 555 C C . LYS A 1 79 ? 10.042 -3.022 -14.872 1.00 91.44 79 LYS A C 1
ATOM 557 O O . LYS A 1 79 ? 9.014 -3.558 -14.456 1.00 91.44 79 LYS A O 1
ATOM 562 N N . LYS A 1 80 ? 11.064 -2.705 -14.069 1.00 93.69 80 LYS A N 1
ATOM 563 C CA . LYS A 1 80 ? 11.036 -2.948 -12.623 1.00 93.69 80 LYS A CA 1
ATOM 564 C C . LYS A 1 80 ? 10.077 -1.985 -11.924 1.00 93.69 80 LYS A C 1
ATOM 566 O O . LYS A 1 80 ? 9.358 -2.411 -11.025 1.00 93.69 80 LYS A O 1
ATOM 571 N N . ILE A 1 81 ? 10.009 -0.729 -12.372 1.00 94.69 81 ILE A N 1
ATOM 572 C CA . ILE A 1 81 ? 9.036 0.247 -11.865 1.00 94.69 81 ILE A CA 1
ATOM 573 C C . ILE A 1 81 ? 7.607 -0.212 -12.156 1.00 94.69 81 ILE A C 1
ATOM 575 O O . ILE A 1 81 ? 6.806 -0.259 -11.229 1.00 94.69 81 ILE A O 1
ATOM 579 N N . VAL A 1 82 ? 7.293 -0.597 -13.396 1.00 95.62 82 VAL A N 1
ATOM 580 C CA . VAL A 1 82 ? 5.956 -1.076 -13.785 1.00 95.62 82 VAL A CA 1
ATOM 581 C C . VAL A 1 82 ? 5.546 -2.277 -12.936 1.00 95.62 82 VAL A C 1
ATOM 583 O O . VAL A 1 82 ? 4.485 -2.262 -12.317 1.00 95.62 82 VAL A O 1
ATOM 586 N N . SER A 1 83 ? 6.413 -3.290 -12.831 1.00 95.94 83 SER A N 1
ATOM 587 C CA . SER A 1 83 ? 6.147 -4.484 -12.018 1.00 95.94 83 SER A CA 1
ATOM 588 C C . SER A 1 83 ? 5.878 -4.146 -10.549 1.00 95.94 83 SER A C 1
ATOM 590 O O . SER A 1 83 ? 4.971 -4.706 -9.922 1.00 95.94 83 SER A O 1
ATOM 592 N N . LEU A 1 84 ? 6.671 -3.237 -9.982 1.00 97.44 84 LEU A N 1
ATOM 593 C CA . LEU A 1 84 ? 6.538 -2.847 -8.587 1.00 97.44 84 LEU A CA 1
ATOM 594 C C . LEU A 1 84 ? 5.284 -1.990 -8.356 1.00 97.44 84 LEU A C 1
ATOM 596 O O . LEU A 1 84 ? 4.565 -2.218 -7.385 1.00 97.44 84 LEU A O 1
ATOM 600 N N . ALA A 1 85 ? 4.973 -1.073 -9.275 1.00 97.62 85 ALA A N 1
ATOM 601 C CA . ALA A 1 85 ? 3.769 -0.251 -9.227 1.00 97.62 85 ALA A CA 1
ATOM 602 C C . ALA A 1 85 ? 2.499 -1.114 -9.268 1.00 97.62 85 ALA A C 1
ATOM 604 O O . ALA A 1 85 ? 1.639 -0.979 -8.401 1.00 97.62 85 ALA A O 1
ATOM 605 N N . THR A 1 86 ? 2.429 -2.091 -10.177 1.00 97.25 86 THR A N 1
ATOM 606 C CA . THR A 1 86 ? 1.330 -3.071 -10.221 1.00 97.25 86 THR A CA 1
ATOM 607 C C . THR A 1 86 ? 1.239 -3.918 -8.945 1.00 97.25 86 THR A C 1
ATOM 609 O O . THR A 1 86 ? 0.147 -4.307 -8.529 1.00 97.25 86 THR A O 1
ATOM 612 N N . SER A 1 87 ? 2.364 -4.224 -8.293 1.00 98.38 87 SER A N 1
ATOM 613 C CA . SER A 1 87 ? 2.354 -4.983 -7.033 1.00 98.38 87 SER A CA 1
ATOM 614 C C . SER A 1 87 ? 1.785 -4.154 -5.880 1.00 98.38 87 SER A C 1
ATOM 616 O O . SER A 1 87 ? 0.936 -4.645 -5.133 1.00 98.38 87 SER A O 1
ATOM 618 N N . TYR A 1 88 ? 2.175 -2.880 -5.770 1.00 98.56 88 TYR A N 1
ATOM 619 C CA . TYR A 1 88 ? 1.571 -1.965 -4.801 1.00 98.56 88 TYR A CA 1
ATOM 620 C C . TYR A 1 88 ? 0.098 -1.674 -5.102 1.00 98.56 88 TYR A C 1
ATOM 622 O O . TYR A 1 88 ? -0.692 -1.563 -4.168 1.00 98.56 88 TYR A O 1
ATOM 630 N N . GLU A 1 89 ? -0.298 -1.606 -6.375 1.00 98.12 89 GLU A N 1
ATOM 631 C CA . GLU A 1 89 ? -1.700 -1.469 -6.779 1.00 98.12 89 GLU A CA 1
ATOM 632 C C . GLU A 1 89 ? -2.554 -2.628 -6.233 1.00 98.12 89 GLU A C 1
ATOM 634 O O . GLU A 1 89 ? -3.564 -2.404 -5.563 1.00 98.12 89 GLU A O 1
ATOM 639 N N . LYS A 1 90 ? -2.102 -3.875 -6.422 1.00 98.38 90 LYS A N 1
ATOM 640 C CA . LYS A 1 90 ? -2.771 -5.071 -5.879 1.00 98.38 90 LYS A CA 1
ATOM 641 C C . LYS A 1 90 ? -2.812 -5.073 -4.350 1.00 98.38 90 LYS A C 1
ATOM 643 O O . LYS A 1 90 ? -3.832 -5.426 -3.763 1.00 98.38 90 LYS A O 1
ATOM 648 N N . ALA A 1 91 ? -1.726 -4.661 -3.694 1.00 98.69 91 ALA A N 1
ATOM 649 C CA . ALA A 1 91 ? -1.702 -4.521 -2.239 1.00 98.69 91 ALA A CA 1
ATOM 650 C C . ALA A 1 91 ? -2.710 -3.462 -1.755 1.00 98.69 91 ALA A C 1
ATOM 652 O O . ALA A 1 91 ? -3.400 -3.675 -0.758 1.00 98.69 91 ALA A O 1
ATOM 653 N N . ALA A 1 92 ? -2.847 -2.344 -2.472 1.00 98.62 92 ALA A N 1
ATOM 654 C CA . ALA A 1 92 ? -3.837 -1.314 -2.176 1.00 98.62 92 ALA A CA 1
ATOM 655 C C . ALA A 1 92 ? -5.273 -1.839 -2.319 1.00 98.62 92 ALA A C 1
ATOM 657 O O . ALA A 1 92 ? -6.108 -1.542 -1.464 1.00 98.62 92 ALA A O 1
ATOM 658 N N . ASP A 1 93 ? -5.555 -2.682 -3.315 1.00 98.75 93 ASP A N 1
ATOM 659 C CA . ASP A 1 93 ? -6.861 -3.338 -3.445 1.00 98.75 93 ASP A CA 1
ATOM 660 C C . ASP A 1 93 ? -7.211 -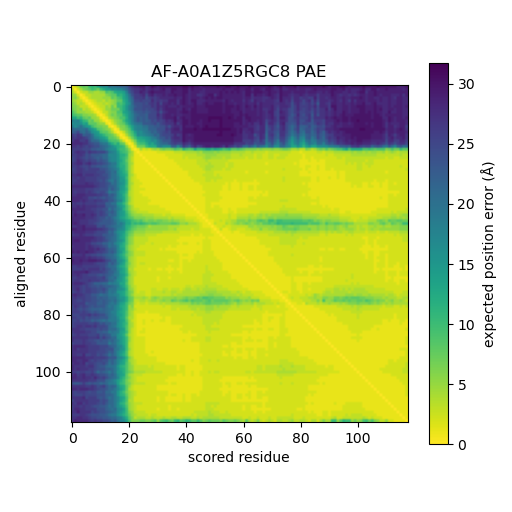4.218 -2.239 1.00 98.75 93 ASP A C 1
ATOM 662 O O . ASP A 1 93 ? -8.347 -4.175 -1.759 1.00 98.75 93 ASP A O 1
ATOM 666 N N . LEU A 1 94 ? -6.237 -4.936 -1.669 1.00 98.75 94 LEU A N 1
ATOM 667 C CA . LEU A 1 94 ? -6.445 -5.702 -0.435 1.00 98.75 94 LEU A CA 1
ATOM 668 C C . LEU A 1 94 ? -6.786 -4.793 0.757 1.00 98.75 94 LEU A C 1
ATOM 670 O O . LEU A 1 94 ? -7.678 -5.113 1.544 1.00 98.75 94 LEU A O 1
ATOM 674 N N . VAL A 1 95 ? -6.134 -3.633 0.880 1.00 98.75 95 VAL A N 1
ATOM 675 C CA . VAL A 1 95 ? -6.448 -2.642 1.928 1.00 98.75 95 VAL A CA 1
ATOM 676 C C . VAL A 1 95 ? -7.845 -2.051 1.735 1.00 98.75 95 VAL A C 1
ATOM 678 O O . VAL A 1 95 ? -8.600 -1.888 2.699 1.00 98.75 95 VAL A O 1
ATOM 681 N N . ILE A 1 96 ? -8.222 -1.738 0.494 1.00 98.75 96 ILE A N 1
ATOM 682 C CA . ILE A 1 96 ? -9.547 -1.206 0.155 1.00 98.75 96 ILE A CA 1
ATOM 683 C C . ILE A 1 96 ? -10.638 -2.225 0.505 1.00 98.75 96 ILE A C 1
ATOM 685 O O . ILE A 1 96 ? -11.649 -1.835 1.094 1.00 98.75 96 ILE A O 1
ATOM 689 N N . ALA A 1 97 ? -10.419 -3.507 0.212 1.00 98.56 97 ALA A N 1
ATOM 690 C CA . ALA A 1 97 ? -11.370 -4.582 0.488 1.00 98.56 97 ALA A CA 1
ATOM 691 C C . ALA A 1 97 ? -11.447 -4.984 1.973 1.00 98.56 97 ALA A C 1
ATOM 693 O O . ALA A 1 97 ? -12.456 -5.541 2.402 1.00 98.56 97 ALA A O 1
ATOM 694 N N . ALA A 1 98 ? -10.409 -4.708 2.768 1.00 98.62 98 ALA A N 1
ATOM 695 C CA . ALA A 1 98 ? -10.366 -5.108 4.171 1.00 98.62 98 ALA A CA 1
ATOM 696 C C . ALA A 1 98 ? -11.467 -4.436 5.026 1.00 98.62 98 ALA A C 1
ATOM 698 O O . ALA A 1 98 ? -11.777 -3.254 4.803 1.00 98.62 98 ALA A O 1
ATOM 699 N N . PRO A 1 99 ? -12.000 -5.138 6.052 1.00 98.19 99 PRO A N 1
ATOM 700 C CA . PRO A 1 99 ? -12.880 -4.546 7.059 1.00 98.19 99 PRO A CA 1
ATOM 701 C C . PRO A 1 99 ? -12.241 -3.313 7.714 1.00 98.19 99 PRO A C 1
ATOM 703 O O . PRO A 1 99 ? -11.022 -3.313 7.897 1.00 98.19 99 PRO A O 1
ATOM 706 N N . PRO A 1 100 ? -13.016 -2.286 8.124 1.00 97.88 100 PRO A N 1
ATOM 707 C CA . PRO A 1 100 ? -12.468 -1.044 8.679 1.00 97.88 100 PRO A CA 1
ATOM 708 C C . PRO A 1 100 ? -11.414 -1.264 9.775 1.00 97.88 100 PRO A C 1
ATOM 710 O O . PRO A 1 100 ? -10.302 -0.754 9.662 1.00 97.88 100 PRO A O 1
ATOM 713 N N . ALA A 1 101 ? -11.718 -2.108 10.766 1.00 97.12 101 ALA A N 1
ATOM 714 C CA . ALA A 1 101 ? -10.817 -2.406 11.882 1.00 97.12 101 ALA A CA 1
ATOM 715 C C . ALA A 1 101 ? -9.484 -3.058 11.457 1.00 97.12 101 ALA A C 1
ATOM 717 O O . ALA A 1 101 ? -8.488 -2.949 12.170 1.00 97.12 101 ALA A O 1
ATOM 718 N N . ASP A 1 102 ? -9.443 -3.697 10.285 1.00 98.38 102 ASP A N 1
ATOM 719 C CA . ASP A 1 102 ? -8.272 -4.413 9.783 1.00 98.38 102 ASP A CA 1
ATOM 720 C C . ASP A 1 102 ? -7.456 -3.611 8.763 1.00 98.38 102 ASP A C 1
ATOM 722 O O . ASP A 1 102 ? -6.315 -3.983 8.479 1.00 98.38 102 ASP A O 1
ATOM 726 N N . LYS A 1 103 ? -7.980 -2.502 8.219 1.00 98.44 103 LYS A N 1
ATOM 727 C CA . LYS A 1 103 ? -7.328 -1.750 7.128 1.00 98.44 103 LYS A CA 1
ATOM 728 C C . LYS A 1 103 ? -5.889 -1.359 7.452 1.00 98.44 103 LYS A C 1
ATOM 730 O O . LYS A 1 103 ? -4.997 -1.580 6.635 1.00 98.44 103 LYS A O 1
ATOM 735 N N . LEU A 1 104 ? -5.635 -0.839 8.656 1.00 98.31 104 LEU A N 1
ATOM 736 C CA . LEU A 1 104 ? -4.285 -0.453 9.085 1.00 98.31 104 LEU A CA 1
ATOM 737 C C . LEU A 1 104 ? -3.336 -1.661 9.160 1.00 98.31 104 LEU A C 1
ATOM 739 O O . LEU A 1 104 ? -2.176 -1.571 8.751 1.00 98.31 104 LEU A O 1
ATOM 743 N N . LYS A 1 105 ? -3.820 -2.799 9.669 1.00 98.31 105 LYS A N 1
ATOM 744 C CA . LYS A 1 105 ? -3.048 -4.046 9.761 1.00 98.31 105 LYS A CA 1
ATOM 745 C C . LYS A 1 105 ? -2.732 -4.598 8.372 1.00 98.31 105 LYS A C 1
ATOM 747 O O . LYS A 1 105 ? -1.588 -4.968 8.117 1.00 98.31 105 LYS A O 1
ATOM 752 N N . VAL A 1 106 ? -3.722 -4.626 7.480 1.00 98.75 106 VAL A N 1
ATOM 753 C CA . VAL A 1 106 ? -3.562 -5.088 6.096 1.00 98.75 106 VAL A CA 1
ATOM 754 C C . VAL A 1 106 ? -2.593 -4.180 5.341 1.00 98.75 106 VAL A C 1
ATOM 756 O O . VAL A 1 106 ? -1.675 -4.693 4.716 1.00 98.75 106 VAL A O 1
ATOM 759 N N . MET A 1 107 ? -2.690 -2.853 5.483 1.00 98.62 107 MET A N 1
ATOM 760 C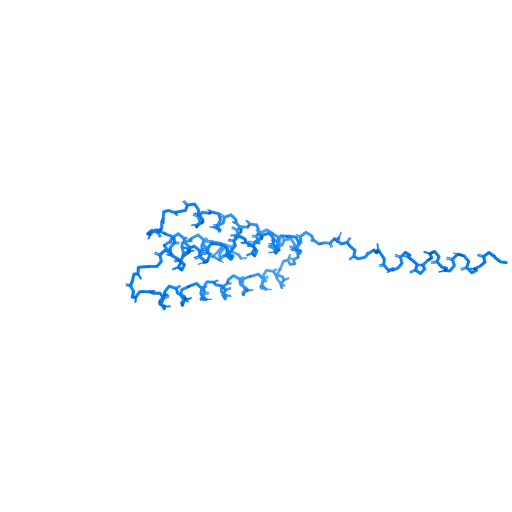 CA . MET A 1 107 ? -1.745 -1.916 4.858 1.00 98.62 107 MET A CA 1
ATOM 761 C C . MET A 1 107 ? -0.305 -2.206 5.284 1.00 98.62 107 MET A C 1
ATOM 763 O O . MET A 1 107 ? 0.558 -2.405 4.432 1.00 98.62 107 MET A O 1
ATOM 767 N N . LYS A 1 108 ? -0.057 -2.297 6.598 1.00 98.25 108 LYS A N 1
ATOM 768 C CA . LYS A 1 108 ? 1.276 -2.600 7.141 1.00 98.25 108 LYS A CA 1
ATOM 769 C C . LYS A 1 108 ? 1.817 -3.938 6.639 1.00 98.25 108 LYS A C 1
ATOM 771 O O . LYS A 1 108 ? 3.016 -4.054 6.425 1.00 98.25 108 LYS A O 1
ATOM 776 N N . LYS A 1 109 ? 0.959 -4.948 6.480 1.00 98.50 109 LYS A N 1
ATOM 777 C CA . LYS A 1 109 ? 1.359 -6.282 6.020 1.00 98.50 109 LYS A CA 1
ATOM 778 C C . LYS A 1 109 ? 1.646 -6.305 4.519 1.00 98.50 109 LYS A C 1
ATOM 780 O O . LYS A 1 109 ? 2.742 -6.681 4.119 1.00 98.50 109 LYS A O 1
ATOM 785 N N . GLU A 1 110 ? 0.670 -5.922 3.704 1.00 98.56 110 GLU A N 1
ATOM 786 C CA . GLU A 1 110 ? 0.718 -6.121 2.254 1.00 98.56 110 GLU A CA 1
ATOM 787 C C . GLU A 1 110 ? 1.700 -5.155 1.588 1.00 98.56 110 GLU A C 1
ATOM 789 O O . GLU A 1 110 ? 2.476 -5.560 0.728 1.00 98.56 110 GLU A O 1
ATOM 794 N N . PHE A 1 111 ? 1.764 -3.894 2.032 1.00 98.38 111 PHE A N 1
ATOM 795 C CA . PHE A 1 111 ? 2.727 -2.956 1.454 1.00 98.38 111 PHE A CA 1
ATOM 796 C C . PHE A 1 111 ? 4.157 -3.305 1.876 1.00 98.38 111 PHE A C 1
ATOM 798 O O . PHE A 1 111 ? 5.070 -3.186 1.063 1.00 98.38 111 PHE A O 1
ATOM 805 N N . ARG A 1 112 ? 4.363 -3.779 3.114 1.00 97.56 112 ARG A N 1
ATOM 806 C CA . ARG A 1 112 ? 5.670 -4.293 3.545 1.00 97.56 112 ARG A CA 1
ATOM 807 C C . ARG A 1 112 ? 6.086 -5.513 2.731 1.00 97.56 112 ARG A C 1
ATOM 809 O O . ARG A 1 112 ? 7.241 -5.587 2.346 1.00 97.56 112 ARG A O 1
ATOM 816 N N . ALA A 1 113 ? 5.169 -6.436 2.441 1.00 98.19 113 ALA A N 1
ATOM 817 C CA . ALA A 1 113 ? 5.475 -7.599 1.612 1.00 98.19 113 ALA A CA 1
ATOM 818 C C . ALA A 1 113 ? 5.962 -7.195 0.210 1.00 98.19 113 ALA A C 1
ATOM 820 O O . ALA A 1 113 ? 6.908 -7.790 -0.296 1.00 98.19 113 ALA A O 1
ATOM 821 N N . VAL A 1 114 ? 5.366 -6.157 -0.389 1.00 97.88 114 VAL A N 1
ATOM 822 C CA . VAL A 1 114 ? 5.842 -5.606 -1.667 1.00 97.88 114 VAL A CA 1
ATOM 823 C C . VAL A 1 114 ? 7.213 -4.940 -1.513 1.00 97.88 114 VAL A C 1
ATOM 825 O O . VAL A 1 114 ? 8.096 -5.197 -2.324 1.00 97.88 114 VAL A O 1
ATOM 828 N N . THR A 1 115 ? 7.418 -4.127 -0.470 1.00 96.06 115 THR A N 1
ATOM 829 C CA . THR A 1 115 ? 8.718 -3.487 -0.195 1.00 96.06 115 THR A CA 1
ATOM 830 C C . THR A 1 115 ? 9.837 -4.512 0.020 1.00 96.06 115 THR A C 1
ATOM 832 O O . THR A 1 115 ? 10.915 -4.346 -0.537 1.00 96.06 115 THR A O 1
ATOM 835 N N . ASP A 1 116 ? 9.590 -5.570 0.794 1.00 94.88 116 ASP A N 1
ATOM 836 C CA . ASP A 1 116 ? 10.581 -6.607 1.115 1.00 94.88 116 ASP A CA 1
ATOM 837 C C . ASP A 1 116 ? 10.942 -7.469 -0.119 1.00 94.88 116 ASP A C 1
ATOM 839 O O . ASP A 1 116 ? 11.982 -8.126 -0.126 1.00 94.88 116 ASP A O 1
ATOM 843 N N . ALA A 1 117 ? 10.099 -7.470 -1.160 1.00 92.75 117 ALA A N 1
ATOM 844 C CA . ALA A 1 117 ? 10.293 -8.226 -2.400 1.00 92.75 117 ALA A CA 1
ATOM 845 C C . ALA A 1 117 ? 10.907 -7.410 -3.560 1.00 92.75 117 ALA A C 1
ATOM 847 O O . ALA A 1 117 ? 11.121 -7.967 -4.640 1.00 92.75 117 ALA A O 1
ATOM 848 N N . ALA A 1 118 ? 11.139 -6.107 -3.371 1.00 86.56 118 ALA A N 1
ATOM 849 C CA . ALA A 1 118 ? 11.583 -5.167 -4.407 1.00 86.56 118 ALA A CA 1
ATOM 850 C C . ALA A 1 118 ? 13.110 -5.102 -4.575 1.00 86.56 118 ALA A C 1
ATOM 852 O O . ALA A 1 118 ? 13.570 -4.936 -5.736 1.00 86.56 118 ALA A O 1
#

Foldseek 3Di:
DPVVVVVVVVVVVVVPPPPDDALLVVLQVLLVVLLVLLLVLLLVLADPPCNVVSVVLSVVLVVLLVVLLVVLCVPPNRVSNSVLSVQSSVLSVQLNPDDSVCSSVSSVPSSVVSSVVD

Nearest PDB structures (foldseek):
  6dg6-assembly4_D  TM=4.001E-01  e=9.844E-01  synthetic construct
  8dz8-assembly3_C  TM=4.388E-01  e=4.975E+00  synthetic construct

Mean predicted aligned error: 9.06 Å

Solvent-accessible surface area (backbone atoms only — not comparable to full-atom values): 6340 Å² total; per-residue (Å²): 134,60,69,67,56,56,53,50,53,54,56,55,55,70,76,70,70,87,73,82,90,50,71,38,62,58,28,46,53,57,19,50,58,35,42,50,53,22,46,53,50,32,50,72,37,40,56,92,94,39,48,66,64,42,47,52,52,46,51,54,49,52,53,49,54,54,52,51,46,54,49,26,41,76,76,56,33,60,68,41,32,27,56,49,26,53,47,47,26,54,33,17,50,52,23,59,70,37,57,55,88,42,14,60,60,42,42,61,50,42,49,45,54,48,62,78,73,108